Protein AF-A0A950CWC7-F1 (afdb_monomer_lite)

Sequence (65 aa):
MIRSYLRGLTEQVGGRNPLALAEQLYLLFEGAITASQLHGEPWPAHYAREAAEHLVAAYKGQKQA

Secondary structure (DSSP, 8-state):
-HHHHHHHHHHHH--S-HHHHHHHHHHHHHHHHHHHHHHTSSHHHHHHHHHHHHHHHHHH-----

Foldseek 3Di:
DQLVVQLVVLVVLDFDDSNVLSVVLVVLVVVQVVVCVVVVHNVSVVVSVVVNVVSSVVRNDDPDD

Radius of gyration: 13.04 Å; chains: 1; bounding box: 34×28×31 Å

Structure (mmCIF, N/CA/C/O backbone):
data_AF-A0A950CWC7-F1
#
_entry.id   AF-A0A950CWC7-F1
#
loop_
_atom_site.group_PDB
_atom_site.id
_atom_site.type_symbol
_atom_site.label_atom_id
_atom_site.label_alt_id
_atom_site.label_comp_id
_atom_site.label_asym_id
_atom_site.label_entity_id
_atom_site.label_seq_id
_atom_site.pdbx_PDB_ins_code
_atom_site.Cartn_x
_atom_site.Cartn_y
_atom_site.Cartn_z
_atom_site.occupancy
_atom_site.B_iso_or_equiv
_atom_site.auth_seq_id
_atom_site.auth_comp_id
_atom_site.auth_asym_id
_atom_site.auth_atom_id
_atom_site.pdbx_PDB_model_num
ATOM 1 N N . MET A 1 1 ? 1.102 15.654 0.290 1.00 83.06 1 MET A N 1
ATOM 2 C CA . MET A 1 1 ? 2.011 14.520 0.001 1.00 83.06 1 MET A CA 1
ATOM 3 C C . MET A 1 1 ? 1.221 13.220 0.039 1.00 83.06 1 MET A C 1
ATOM 5 O O . MET A 1 1 ? 0.276 13.136 0.820 1.00 83.06 1 MET A O 1
ATOM 9 N N . ILE A 1 2 ? 1.589 12.232 -0.783 1.00 89.06 2 ILE A N 1
ATOM 10 C CA . ILE A 1 2 ? 0.842 10.973 -0.974 1.00 89.06 2 ILE A CA 1
ATOM 11 C C . ILE A 1 2 ? 0.563 10.226 0.343 1.00 89.06 2 ILE A C 1
ATOM 13 O O . ILE A 1 2 ? -0.551 9.764 0.562 1.00 89.06 2 ILE A O 1
ATOM 17 N N . ARG A 1 3 ? 1.518 10.217 1.282 1.00 90.44 3 ARG A N 1
ATOM 18 C CA . ARG A 1 3 ? 1.367 9.582 2.601 1.00 90.44 3 ARG A CA 1
ATOM 19 C C . ARG A 1 3 ? 0.222 10.173 3.436 1.00 90.44 3 ARG A C 1
ATOM 21 O O . ARG A 1 3 ? -0.598 9.439 3.974 1.00 90.44 3 ARG A O 1
ATOM 28 N N . SER A 1 4 ? 0.123 11.502 3.511 1.00 92.44 4 SER A N 1
ATOM 29 C CA . SER A 1 4 ? -0.972 12.182 4.226 1.00 92.44 4 SER A CA 1
ATOM 30 C C . SER A 1 4 ? -2.325 11.975 3.542 1.00 92.44 4 SER A C 1
ATOM 32 O O . SER A 1 4 ? -3.345 11.889 4.217 1.00 92.44 4 SER A O 1
ATOM 34 N N . TYR A 1 5 ? -2.330 11.877 2.210 1.00 93.00 5 TYR A N 1
ATOM 35 C CA . TYR A 1 5 ? -3.535 11.588 1.434 1.00 93.00 5 TYR A CA 1
ATOM 36 C C . TYR A 1 5 ? -4.052 10.168 1.701 1.00 93.00 5 TYR A C 1
ATOM 38 O O . TYR A 1 5 ? -5.226 10.000 2.022 1.00 93.00 5 TYR A O 1
ATOM 46 N N . LEU A 1 6 ? -3.168 9.165 1.663 1.00 93.44 6 LEU A N 1
ATOM 47 C CA . LEU A 1 6 ? -3.508 7.778 1.992 1.00 93.44 6 LEU A CA 1
ATOM 48 C C . LEU A 1 6 ? -4.061 7.654 3.411 1.00 93.44 6 LEU A C 1
ATOM 50 O O . LEU A 1 6 ? -5.061 6.974 3.609 1.00 93.44 6 LEU A O 1
ATOM 54 N N . ARG A 1 7 ? -3.474 8.369 4.376 1.00 93.62 7 ARG A N 1
ATOM 55 C CA . ARG A 1 7 ? -3.998 8.422 5.743 1.00 93.62 7 ARG A CA 1
ATOM 56 C C . ARG A 1 7 ? -5.432 8.958 5.805 1.00 93.62 7 ARG A C 1
ATOM 58 O O . ARG A 1 7 ? -6.277 8.332 6.432 1.00 93.62 7 ARG A O 1
ATOM 65 N N . GLY A 1 8 ? -5.722 10.072 5.132 1.00 93.31 8 GLY A N 1
ATOM 66 C CA . GLY A 1 8 ? -7.083 10.617 5.094 1.00 93.31 8 GLY A CA 1
ATOM 67 C C . GLY A 1 8 ? -8.087 9.660 4.440 1.00 93.31 8 GLY A C 1
ATOM 68 O O . GLY A 1 8 ? -9.218 9.540 4.906 1.00 93.31 8 GLY A O 1
ATOM 69 N N . LEU A 1 9 ? -7.673 8.936 3.395 1.00 91.88 9 LEU A N 1
ATOM 70 C CA . LEU A 1 9 ? -8.516 7.929 2.748 1.00 91.88 9 LEU A CA 1
ATOM 71 C C . LEU A 1 9 ? -8.804 6.733 3.660 1.00 91.88 9 LEU A C 1
ATOM 73 O O . LEU A 1 9 ? -9.952 6.307 3.763 1.00 91.88 9 LEU A O 1
ATOM 77 N N . THR A 1 10 ? -7.792 6.174 4.324 1.00 91.94 10 THR A N 1
ATOM 78 C CA . THR A 1 10 ? -7.998 4.999 5.182 1.00 91.94 10 THR A CA 1
ATOM 79 C C . THR A 1 10 ? -8.790 5.341 6.440 1.00 91.94 10 THR A C 1
ATOM 81 O O . THR A 1 10 ? -9.579 4.512 6.893 1.00 91.94 10 THR A O 1
ATOM 84 N N . GLU A 1 11 ? -8.652 6.563 6.965 1.00 90.00 11 GLU A N 1
ATOM 85 C CA . GLU A 1 11 ? -9.504 7.095 8.035 1.00 90.00 11 GLU A CA 1
ATOM 86 C C . GLU A 1 11 ? -10.985 7.132 7.611 1.00 90.00 11 GLU A C 1
ATOM 88 O O . GLU A 1 11 ? -11.847 6.730 8.390 1.00 90.00 11 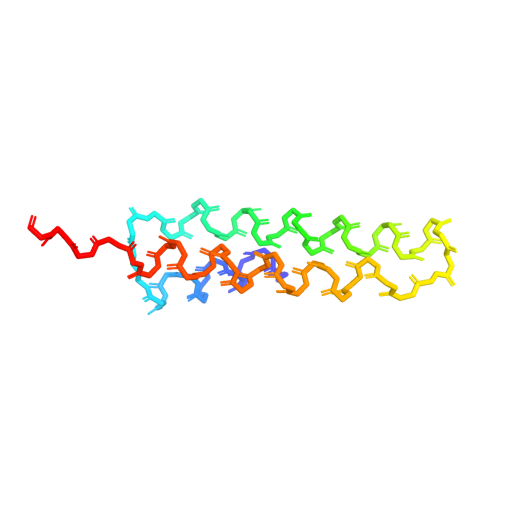GLU 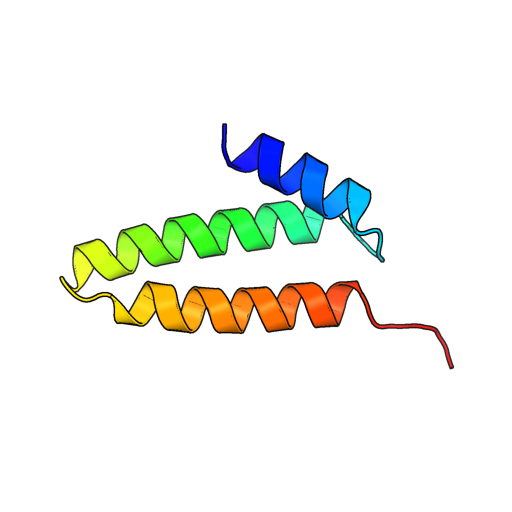A O 1
ATOM 93 N N . GLN A 1 12 ? -11.288 7.521 6.365 1.00 88.38 12 GLN A N 1
ATOM 94 C CA . GLN A 1 12 ? -12.661 7.541 5.831 1.00 88.38 12 GLN A CA 1
ATOM 95 C C . GLN A 1 12 ? -13.241 6.148 5.563 1.00 88.38 12 GLN A C 1
ATOM 97 O O . GLN A 1 12 ? -14.445 5.946 5.708 1.00 88.38 12 GLN A O 1
ATOM 102 N N . VAL A 1 13 ? -12.409 5.184 5.158 1.00 81.62 13 VAL A N 1
ATOM 103 C CA . VAL A 1 13 ? -12.850 3.801 4.901 1.00 81.62 13 VAL A CA 1
ATOM 104 C C . VAL A 1 13 ? -13.302 3.107 6.192 1.00 81.62 13 VAL A C 1
ATOM 106 O O . VAL A 1 13 ? -14.183 2.247 6.141 1.00 81.62 13 VAL A O 1
ATOM 109 N N . GLY A 1 14 ? -12.734 3.492 7.341 1.00 70.88 14 GLY A N 1
ATOM 110 C CA . GLY A 1 14 ? -12.963 2.816 8.616 1.00 70.88 14 GLY A CA 1
ATOM 111 C C . GLY A 1 14 ? -12.391 1.390 8.634 1.00 70.88 14 GLY A C 1
ATOM 112 O O . GLY A 1 14 ? -11.983 0.837 7.615 1.00 70.88 14 GLY A O 1
ATOM 113 N N . GLY A 1 15 ? -12.305 0.778 9.814 1.00 76.94 15 GLY A N 1
ATOM 114 C CA . GLY A 1 15 ? -11.744 -0.568 9.977 1.00 76.94 15 GLY A CA 1
ATOM 115 C C . GLY A 1 15 ? -10.910 -0.697 11.244 1.00 76.94 15 GLY A C 1
ATOM 116 O O . GLY A 1 15 ? -10.804 0.239 12.034 1.00 76.94 15 GLY A O 1
ATOM 117 N N . ARG A 1 16 ? -10.310 -1.874 11.454 1.00 75.44 16 ARG A N 1
ATOM 118 C CA . ARG A 1 16 ? -9.616 -2.185 12.717 1.00 75.44 16 ARG A CA 1
ATOM 119 C C . ARG A 1 16 ? -8.395 -1.314 13.005 1.00 75.44 16 ARG A C 1
ATOM 121 O O . ARG A 1 16 ? -8.106 -1.080 14.172 1.00 75.44 16 ARG A O 1
ATOM 128 N N . ASN A 1 17 ? -7.666 -0.867 11.980 1.00 87.69 17 ASN A N 1
ATOM 129 C CA . ASN A 1 17 ? -6.482 -0.022 12.160 1.00 87.69 17 ASN A CA 1
ATOM 130 C C . ASN A 1 17 ? -6.179 0.826 10.898 1.00 87.69 17 ASN A C 1
ATOM 132 O O . ASN A 1 17 ? -5.369 0.430 10.059 1.00 87.69 17 ASN A O 1
ATOM 136 N N . PRO A 1 18 ? -6.822 1.999 10.746 1.00 89.62 18 PRO A N 1
ATOM 137 C CA . PRO A 1 18 ? -6.682 2.860 9.565 1.00 89.62 18 PRO A CA 1
ATOM 138 C C . PRO A 1 18 ? -5.249 3.334 9.299 1.00 89.62 18 PRO A C 1
ATOM 140 O O . PRO A 1 18 ? -4.841 3.471 8.145 1.00 89.62 18 PRO A O 1
ATOM 143 N N . LEU A 1 19 ? -4.475 3.571 10.364 1.00 91.94 19 LEU A N 1
ATOM 144 C CA . LEU A 1 19 ? -3.097 4.042 10.254 1.00 91.94 19 LEU A CA 1
ATOM 145 C C . LEU A 1 19 ? -2.183 2.950 9.693 1.00 91.94 19 LEU A C 1
ATOM 147 O O . LEU A 1 19 ? -1.409 3.218 8.780 1.00 91.94 19 LEU A O 1
ATOM 151 N N . ALA A 1 20 ? -2.301 1.716 10.190 1.00 93.06 20 ALA A N 1
ATOM 152 C CA . ALA A 1 20 ? -1.50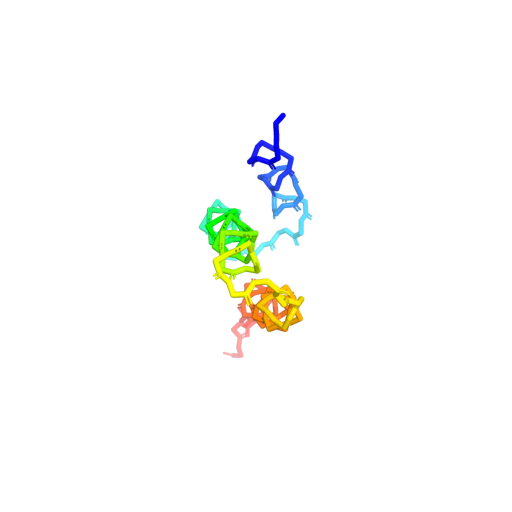3 0.605 9.678 1.00 93.06 20 ALA A CA 1
ATOM 153 C C . ALA A 1 20 ? -1.777 0.342 8.189 1.00 93.06 20 ALA A C 1
ATOM 155 O O . ALA A 1 20 ? -0.831 0.155 7.426 1.00 93.06 20 ALA A O 1
ATOM 156 N N . LEU A 1 21 ? -3.042 0.418 7.758 1.00 93.88 21 LEU A N 1
ATOM 157 C CA . LEU A 1 21 ? -3.392 0.307 6.341 1.00 93.88 21 LEU A CA 1
ATOM 158 C C . LEU A 1 21 ? -2.744 1.424 5.505 1.00 93.88 21 LEU A C 1
ATOM 160 O O . LEU A 1 21 ? -2.220 1.147 4.429 1.00 93.88 21 LEU A O 1
ATOM 164 N N . ALA A 1 22 ? -2.736 2.669 5.993 1.00 95.50 22 ALA A N 1
ATOM 165 C CA . ALA A 1 22 ? -2.123 3.789 5.273 1.00 95.50 22 ALA A CA 1
ATOM 166 C C . ALA A 1 22 ? -0.619 3.587 5.061 1.00 95.50 22 ALA A C 1
ATOM 168 O O . ALA A 1 22 ? -0.125 3.793 3.953 1.00 95.50 22 ALA A O 1
ATOM 169 N N . GLU A 1 23 ? 0.104 3.165 6.102 1.00 95.94 23 GLU A N 1
ATOM 170 C CA . GLU A 1 23 ? 1.550 2.931 6.015 1.00 95.94 23 GLU A CA 1
ATOM 171 C C . GLU A 1 23 ? 1.878 1.731 5.114 1.00 95.94 23 GLU A C 1
ATOM 173 O O . GLU A 1 23 ? 2.825 1.789 4.331 1.00 95.94 23 GLU A O 1
ATOM 178 N N . GLN A 1 24 ? 1.069 0.667 5.163 1.00 95.94 24 GLN A N 1
ATOM 179 C CA . GLN A 1 24 ? 1.221 -0.493 4.280 1.00 95.94 24 GLN A CA 1
ATOM 180 C C . GLN A 1 24 ? 0.996 -0.124 2.809 1.00 95.94 24 GLN A C 1
ATOM 182 O O . GLN A 1 24 ? 1.803 -0.492 1.958 1.00 95.94 24 GLN A O 1
ATOM 187 N N . LEU A 1 25 ? -0.059 0.642 2.507 1.00 96.31 25 LEU A N 1
ATOM 188 C CA . LEU A 1 25 ? -0.330 1.130 1.151 1.00 96.31 25 LEU A CA 1
ATOM 189 C C . LEU A 1 25 ? 0.763 2.081 0.657 1.00 96.31 25 LEU A C 1
ATOM 191 O O . LEU A 1 25 ? 1.144 2.016 -0.509 1.00 96.31 25 LEU A O 1
ATOM 195 N N . TYR A 1 26 ? 1.285 2.940 1.535 1.00 97.19 26 TYR A N 1
ATOM 196 C CA . TYR A 1 26 ? 2.378 3.847 1.196 1.00 97.19 26 TYR A CA 1
ATOM 197 C C . TYR A 1 26 ? 3.654 3.080 0.831 1.00 97.19 26 TYR A C 1
ATOM 199 O O . TYR A 1 26 ? 4.232 3.326 -0.225 1.00 97.19 26 TYR A O 1
ATOM 207 N N . LEU A 1 27 ? 4.056 2.103 1.650 1.00 97.62 27 LEU A N 1
ATOM 208 C CA . LEU A 1 27 ? 5.230 1.276 1.368 1.00 97.62 27 LEU A CA 1
ATOM 209 C C . LEU A 1 27 ? 5.067 0.472 0.070 1.00 97.62 27 LEU A C 1
ATOM 211 O O . LEU A 1 27 ? 6.000 0.387 -0.726 1.00 97.62 27 LEU A O 1
ATOM 215 N N . LEU A 1 28 ? 3.880 -0.096 -0.154 1.00 97.62 28 LEU A N 1
ATOM 216 C CA . LEU A 1 28 ? 3.567 -0.863 -1.357 1.00 97.62 28 LEU A CA 1
ATOM 217 C C . LEU A 1 28 ? 3.646 0.002 -2.623 1.00 97.62 28 LEU A C 1
ATOM 219 O O . LEU A 1 28 ? 4.205 -0.431 -3.627 1.00 97.62 28 LEU A O 1
ATOM 223 N N . PHE A 1 29 ? 3.136 1.232 -2.559 1.00 96.00 29 PHE A N 1
ATOM 224 C CA . PHE A 1 29 ? 3.209 2.214 -3.639 1.00 96.00 29 PHE A CA 1
ATOM 225 C C . PHE A 1 29 ? 4.659 2.591 -3.993 1.00 96.00 29 PHE A C 1
ATOM 227 O O . PHE A 1 29 ? 5.045 2.509 -5.160 1.00 96.00 29 PHE A O 1
ATOM 234 N N . GLU A 1 30 ? 5.479 2.939 -2.998 1.00 97.44 30 GLU A N 1
ATOM 235 C CA . GLU A 1 30 ? 6.897 3.281 -3.204 1.00 97.44 30 GLU A CA 1
ATOM 236 C C . GLU A 1 30 ? 7.695 2.083 -3.749 1.00 97.44 30 GLU A C 1
ATOM 238 O O . GLU A 1 30 ? 8.502 2.219 -4.675 1.00 97.44 30 GLU A O 1
ATOM 243 N N . GLY A 1 31 ? 7.429 0.885 -3.216 1.00 97.69 31 GLY A N 1
ATOM 244 C CA . GLY A 1 31 ? 8.034 -0.362 -3.681 1.00 97.69 31 GLY A CA 1
ATOM 245 C C . GLY A 1 31 ? 7.677 -0.675 -5.133 1.00 97.69 31 GLY A C 1
ATOM 246 O O . GLY A 1 31 ? 8.551 -1.061 -5.907 1.00 97.69 31 GLY A O 1
ATOM 247 N N . ALA A 1 32 ? 6.425 -0.445 -5.532 1.00 98.25 32 ALA A N 1
ATOM 248 C CA . ALA A 1 32 ? 5.969 -0.653 -6.902 1.00 98.25 32 ALA A CA 1
ATOM 249 C C . ALA A 1 32 ? 6.675 0.273 -7.898 1.00 98.25 32 ALA A C 1
ATOM 251 O O . ALA A 1 32 ? 7.109 -0.188 -8.955 1.00 98.25 32 ALA A O 1
ATOM 252 N N . ILE A 1 33 ? 6.825 1.558 -7.559 1.00 97.00 33 ILE A N 1
ATOM 253 C CA . ILE A 1 33 ? 7.561 2.519 -8.393 1.00 97.00 33 ILE A CA 1
ATOM 254 C C . ILE A 1 33 ? 9.017 2.083 -8.525 1.00 97.00 33 ILE A C 1
ATOM 256 O O . ILE A 1 33 ? 9.518 1.944 -9.640 1.00 97.00 33 ILE A O 1
ATOM 260 N N . THR A 1 34 ? 9.664 1.810 -7.393 1.00 98.25 34 THR A N 1
ATOM 261 C CA . THR A 1 34 ? 11.086 1.448 -7.346 1.00 98.25 34 THR A CA 1
ATOM 262 C C . THR A 1 34 ? 11.359 0.170 -8.137 1.00 98.25 34 THR A C 1
ATOM 264 O O . THR A 1 34 ? 12.274 0.132 -8.956 1.00 98.25 34 THR A O 1
ATOM 267 N N . ALA A 1 35 ? 10.542 -0.869 -7.950 1.00 98.31 35 ALA A N 1
ATOM 268 C CA . ALA A 1 35 ? 10.680 -2.129 -8.673 1.00 98.31 35 ALA A CA 1
ATOM 269 C C . ALA A 1 35 ? 10.416 -1.958 -10.175 1.00 98.31 35 ALA A C 1
ATOM 271 O O . ALA A 1 35 ? 11.158 -2.504 -10.989 1.00 98.31 35 ALA A O 1
ATOM 272 N N . SER A 1 36 ? 9.405 -1.170 -10.560 1.00 98.31 36 SER A N 1
ATOM 273 C CA . SER A 1 36 ? 9.108 -0.933 -11.981 1.00 98.31 36 SER A CA 1
ATOM 274 C C . SER A 1 36 ? 10.264 -0.211 -12.675 1.00 98.31 36 SER A C 1
ATOM 276 O O . SER A 1 36 ? 10.643 -0.568 -13.786 1.00 98.31 36 SER A O 1
ATOM 278 N N . GLN A 1 37 ? 10.879 0.763 -11.997 1.00 98.12 37 GLN A N 1
ATOM 279 C CA . GLN A 1 37 ? 12.068 1.461 -12.490 1.00 98.12 37 GLN A CA 1
ATOM 280 C C . GLN A 1 37 ? 13.291 0.543 -12.573 1.00 98.12 37 GLN A C 1
ATOM 282 O O . GLN A 1 37 ? 14.013 0.588 -13.565 1.00 98.12 37 GLN A O 1
ATOM 287 N N . LEU A 1 38 ? 13.513 -0.300 -11.560 1.00 98.38 38 LEU A N 1
ATOM 288 C CA . LEU A 1 38 ? 14.638 -1.235 -11.522 1.00 98.38 38 LEU A CA 1
ATOM 289 C C . LEU A 1 38 ? 14.567 -2.273 -12.648 1.00 98.38 38 LEU A C 1
ATOM 291 O O . LEU A 1 38 ? 15.593 -2.638 -13.217 1.00 98.38 38 LEU A O 1
ATOM 295 N N . HIS A 1 39 ? 13.363 -2.753 -12.955 1.00 97.12 39 HIS A N 1
ATOM 296 C CA . HIS A 1 39 ? 13.150 -3.784 -13.966 1.00 97.12 39 HIS A CA 1
ATOM 297 C C . HIS A 1 39 ? 12.848 -3.229 -15.361 1.00 97.12 39 HIS A C 1
ATOM 299 O O . HIS A 1 39 ? 12.907 -3.989 -16.320 1.00 97.12 39 HIS A O 1
ATOM 305 N N . GLY A 1 40 ? 12.534 -1.936 -15.489 1.00 97.44 40 GLY A N 1
ATOM 306 C CA . GLY A 1 40 ? 12.110 -1.336 -16.756 1.00 97.44 40 GLY A CA 1
ATOM 307 C C . GLY A 1 40 ? 10.747 -1.835 -17.244 1.00 97.44 40 GLY A C 1
ATOM 308 O O . GLY A 1 40 ? 10.453 -1.734 -18.429 1.00 97.44 40 GLY A O 1
ATOM 309 N N . GLU A 1 41 ? 9.921 -2.376 -16.346 1.00 97.00 41 GLU A N 1
ATOM 310 C CA . GLU A 1 41 ? 8.681 -3.081 -16.678 1.00 97.00 41 GLU A CA 1
ATOM 311 C C . GLU A 1 41 ? 7.534 -2.666 -15.740 1.00 97.00 41 GLU A C 1
ATOM 313 O O . GLU A 1 41 ? 7.774 -2.416 -14.557 1.00 97.00 41 GLU A O 1
ATOM 318 N N . PRO A 1 42 ? 6.270 -2.633 -16.207 1.00 96.44 42 PRO A N 1
ATOM 319 C CA . PRO A 1 42 ? 5.132 -2.178 -15.403 1.00 96.44 42 PRO A CA 1
ATOM 320 C C . PRO A 1 42 ? 4.535 -3.260 -14.489 1.00 96.44 42 PRO A C 1
ATOM 322 O O . PRO A 1 42 ? 3.667 -2.956 -13.669 1.00 96.44 42 PRO A O 1
ATOM 325 N N . TRP A 1 43 ? 4.968 -4.522 -14.606 1.00 97.38 43 TRP A N 1
ATOM 326 C CA . TRP A 1 43 ? 4.399 -5.636 -13.836 1.00 97.38 43 TRP A CA 1
ATOM 327 C C . TRP A 1 43 ? 4.373 -5.416 -12.312 1.00 97.38 43 TRP A C 1
ATOM 329 O O . TRP A 1 43 ? 3.368 -5.804 -11.708 1.00 97.38 43 TRP A O 1
ATOM 339 N N . PRO A 1 44 ? 5.357 -4.761 -11.653 1.00 98.50 44 PRO A N 1
ATOM 340 C CA . PRO A 1 44 ? 5.294 -4.559 -10.207 1.00 98.50 44 PRO A CA 1
ATOM 341 C C . PRO A 1 44 ? 4.110 -3.683 -9.795 1.00 98.50 44 PRO A C 1
ATOM 343 O O . PRO A 1 44 ? 3.497 -3.928 -8.759 1.00 98.50 44 PRO A O 1
ATOM 346 N N . ALA A 1 45 ? 3.738 -2.701 -10.623 1.00 96.31 45 ALA A N 1
ATOM 347 C CA . ALA A 1 45 ? 2.565 -1.865 -10.385 1.00 96.31 45 ALA A CA 1
ATOM 348 C C . ALA A 1 45 ? 1.254 -2.666 -10.462 1.00 96.31 45 ALA A C 1
ATOM 350 O O . ALA A 1 45 ? 0.332 -2.406 -9.686 1.00 96.31 45 ALA A O 1
ATOM 351 N N . HIS A 1 46 ? 1.173 -3.664 -11.349 1.00 96.94 46 HIS A N 1
ATOM 352 C C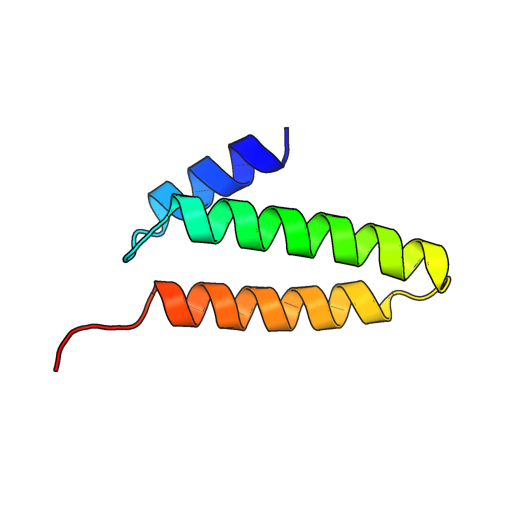A . HIS A 1 46 ? 0.007 -4.547 -11.446 1.00 96.94 46 HIS A CA 1
ATOM 353 C C . HIS A 1 46 ? -0.165 -5.396 -10.182 1.00 96.94 46 HIS A C 1
ATOM 355 O O . HIS A 1 46 ? -1.230 -5.362 -9.569 1.00 96.94 46 HIS A O 1
ATOM 361 N N . TYR A 1 47 ? 0.894 -6.061 -9.715 1.00 98.19 47 TYR A N 1
ATOM 362 C CA . TYR A 1 47 ? 0.812 -6.847 -8.479 1.00 98.19 47 TYR A CA 1
ATOM 363 C C . TYR A 1 47 ? 0.640 -5.981 -7.229 1.00 98.19 47 TYR A C 1
ATOM 365 O O . TYR A 1 47 ? -0.046 -6.381 -6.289 1.00 98.19 47 TYR A O 1
ATOM 373 N N . ALA A 1 48 ? 1.210 -4.774 -7.205 1.00 98.19 48 ALA A N 1
ATOM 374 C CA . ALA A 1 48 ? 0.982 -3.834 -6.115 1.00 98.19 48 ALA A CA 1
ATOM 375 C C . ALA A 1 48 ? -0.493 -3.430 -6.007 1.00 98.19 48 ALA A C 1
ATOM 377 O O . ALA A 1 48 ? -1.016 -3.297 -4.902 1.00 98.19 48 ALA A O 1
ATOM 378 N N . ARG A 1 49 ? -1.192 -3.287 -7.137 1.00 97.12 49 ARG A N 1
ATOM 379 C CA . ARG A 1 49 ? -2.637 -3.060 -7.133 1.00 97.12 49 ARG A CA 1
ATOM 380 C C . ARG A 1 49 ? -3.389 -4.237 -6.506 1.00 97.12 49 ARG A C 1
ATOM 382 O O . ARG A 1 49 ? -4.192 -4.014 -5.606 1.00 97.12 49 ARG A O 1
ATOM 389 N N . GLU A 1 50 ? -3.120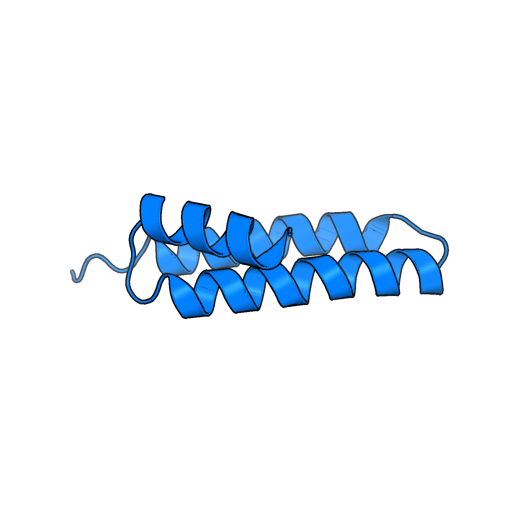 -5.462 -6.945 1.00 98.00 50 GLU A N 1
ATOM 390 C CA . GLU A 1 50 ? -3.777 -6.664 -6.404 1.00 98.00 50 GLU A CA 1
ATOM 391 C C . GLU A 1 50 ? -3.521 -6.818 -4.896 1.00 98.00 50 GLU A C 1
ATOM 393 O O . GLU A 1 50 ? -4.437 -7.056 -4.107 1.00 98.00 50 GLU A O 1
ATOM 398 N N . ALA A 1 51 ? -2.279 -6.595 -4.458 1.00 97.88 51 ALA A N 1
ATOM 399 C CA . ALA A 1 51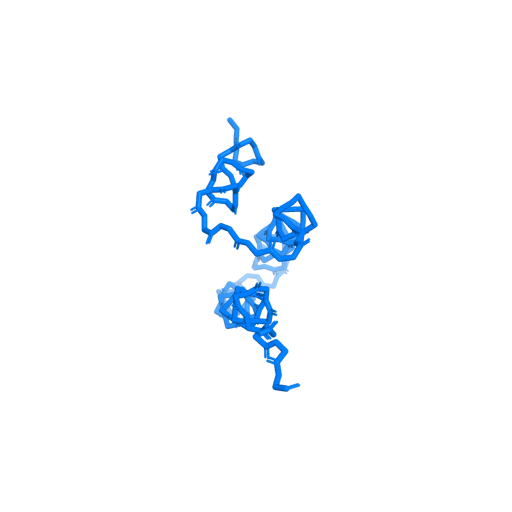 ? -1.924 -6.610 -3.045 1.00 97.88 51 ALA A CA 1
ATOM 400 C C . ALA A 1 51 ? -2.654 -5.512 -2.248 1.00 97.88 51 ALA A C 1
ATOM 402 O O . ALA A 1 51 ? -3.121 -5.771 -1.137 1.00 97.88 51 ALA A O 1
ATOM 403 N N . ALA A 1 52 ? -2.808 -4.309 -2.808 1.00 96.12 52 ALA A N 1
ATOM 404 C CA . ALA A 1 52 ? -3.579 -3.238 -2.181 1.00 96.12 52 ALA A CA 1
ATOM 405 C C . ALA A 1 52 ? -5.061 -3.618 -2.021 1.00 96.12 52 ALA A C 1
ATOM 407 O O . ALA A 1 52 ? -5.648 -3.357 -0.970 1.00 96.12 52 ALA A O 1
ATOM 408 N N . GLU A 1 53 ? -5.659 -4.272 -3.020 1.00 94.81 53 GLU A N 1
ATOM 409 C CA . GLU A 1 53 ? -7.040 -4.767 -2.957 1.00 94.81 53 GLU A CA 1
ATOM 410 C C . GLU A 1 53 ? -7.211 -5.798 -1.825 1.00 94.81 53 GLU A C 1
ATOM 412 O O . GLU A 1 53 ? -8.147 -5.683 -1.025 1.00 94.81 53 GLU A O 1
ATOM 417 N N . HIS A 1 54 ? -6.262 -6.729 -1.667 1.00 95.06 54 HIS A N 1
ATOM 418 C CA . HIS A 1 54 ? -6.250 -7.684 -0.553 1.00 95.06 54 HIS A CA 1
ATOM 419 C C . HIS A 1 54 ? -6.091 -7.013 0.817 1.00 95.06 54 HIS A C 1
ATOM 421 O O . HIS A 1 54 ? -6.806 -7.364 1.758 1.00 95.06 54 HIS A O 1
ATOM 427 N N . LEU A 1 55 ? -5.197 -6.027 0.941 1.00 93.06 55 LEU A N 1
ATOM 428 C CA . LEU A 1 55 ? -5.019 -5.265 2.181 1.00 93.06 55 LEU A CA 1
ATOM 429 C C . LEU A 1 55 ? -6.305 -4.524 2.558 1.00 93.06 55 LEU A C 1
ATOM 431 O O . LEU A 1 55 ? -6.774 -4.622 3.691 1.00 93.06 55 LEU A O 1
ATOM 435 N N . VAL A 1 56 ? -6.930 -3.832 1.606 1.00 91.69 56 VAL A N 1
ATOM 436 C CA . VAL A 1 56 ? -8.192 -3.123 1.849 1.00 91.69 56 VAL A CA 1
ATOM 437 C C . VAL A 1 56 ? -9.299 -4.099 2.256 1.00 91.69 56 VAL A C 1
ATOM 439 O O . VAL A 1 56 ? -10.041 -3.814 3.197 1.00 91.69 56 VAL A O 1
ATOM 442 N N . ALA A 1 57 ? -9.407 -5.257 1.600 1.00 90.12 57 ALA A N 1
ATOM 443 C CA . ALA A 1 57 ? -10.387 -6.282 1.955 1.00 90.12 57 ALA A CA 1
ATOM 444 C C . ALA A 1 57 ? -10.166 -6.829 3.378 1.00 90.12 57 ALA A C 1
ATOM 446 O O . ALA A 1 57 ? -11.112 -6.885 4.167 1.00 90.12 57 ALA A O 1
ATOM 447 N N . ALA A 1 58 ? -8.920 -7.153 3.736 1.00 89.56 58 ALA A N 1
ATOM 448 C CA . ALA A 1 58 ? -8.559 -7.657 5.061 1.00 89.56 58 ALA A CA 1
ATOM 449 C C . ALA A 1 58 ? -8.891 -6.656 6.183 1.00 89.56 58 ALA A C 1
ATOM 451 O O . ALA A 1 58 ? -9.319 -7.050 7.268 1.00 89.56 58 ALA A O 1
ATOM 452 N N . TYR A 1 59 ? -8.745 -5.355 5.919 1.00 86.12 59 TYR A N 1
ATOM 453 C CA . TYR A 1 59 ? -9.036 -4.305 6.899 1.00 86.12 59 TYR A CA 1
ATOM 454 C C . TYR A 1 59 ? -10.517 -3.910 6.967 1.00 86.12 59 TYR A C 1
ATOM 456 O O . TYR A 1 59 ? -10.973 -3.473 8.028 1.00 86.12 59 TYR A O 1
ATOM 464 N N . LYS A 1 60 ? -11.278 -4.108 5.881 1.00 78.44 60 LYS A N 1
ATOM 465 C CA . LYS A 1 60 ? -12.745 -3.959 5.854 1.00 78.44 60 LYS A CA 1
ATOM 466 C C . LYS A 1 60 ? -13.474 -5.126 6.536 1.00 78.44 60 LYS A C 1
ATOM 468 O O . LYS A 1 60 ? -14.601 -4.946 6.994 1.00 78.44 60 LYS A O 1
ATOM 473 N N . GLY A 1 61 ? -12.860 -6.312 6.603 1.00 63.81 61 GLY A N 1
ATOM 474 C CA . GLY A 1 61 ? -13.526 -7.564 6.965 1.00 63.81 61 GLY A CA 1
ATOM 475 C C . GLY A 1 61 ? -12.895 -8.339 8.123 1.00 63.81 61 GLY A C 1
ATOM 476 O O . GLY A 1 61 ? -12.169 -9.297 7.906 1.00 63.81 61 GLY A O 1
ATOM 477 N N . GLN A 1 62 ? -13.305 -8.013 9.350 1.00 49.25 62 GLN A N 1
ATOM 478 C CA . GLN A 1 62 ? -13.737 -9.012 10.337 1.00 49.25 62 GLN A CA 1
ATOM 479 C C . GLN A 1 62 ? -14.895 -8.392 11.131 1.00 49.25 62 GLN A C 1
ATOM 481 O O . GLN A 1 62 ? -14.702 -7.853 12.224 1.00 49.25 62 GLN A O 1
ATOM 486 N N . LYS A 1 63 ? -16.113 -8.462 10.577 1.00 46.94 63 LYS A N 1
ATOM 487 C CA . LYS A 1 63 ? -17.294 -8.562 11.442 1.00 46.94 63 LYS A CA 1
ATOM 488 C C . LYS A 1 63 ? -17.091 -9.846 12.245 1.00 46.94 63 LYS A C 1
ATOM 490 O O . LYS A 1 63 ? -16.979 -10.908 11.641 1.00 46.94 63 LYS A O 1
ATOM 495 N N . GLN A 1 64 ? -16.945 -9.728 13.564 1.00 45.09 64 GLN A N 1
ATOM 496 C CA . GLN A 1 64 ? -17.038 -10.873 14.468 1.00 45.09 64 GLN A CA 1
ATOM 497 C C . GLN A 1 64 ? -18.352 -11.594 14.154 1.00 45.09 64 GLN A C 1
ATOM 499 O O . GLN A 1 64 ? -19.415 -10.974 14.222 1.00 45.09 64 GLN A O 1
ATOM 504 N N . ALA A 1 65 ? -18.237 -12.840 13.699 1.00 40.59 65 ALA A N 1
ATOM 505 C CA . ALA A 1 65 ? -19.315 -13.810 13.806 1.00 40.59 65 ALA A CA 1
ATOM 506 C C . ALA A 1 65 ? -19.416 -14.250 15.270 1.00 40.59 65 ALA A C 1
ATOM 508 O O . ALA A 1 65 ? -18.344 -14.314 15.922 1.00 40.59 65 ALA A O 1
#

pLDDT: mean 89.73, std 13.3, range [40.59, 98.5]